Protein AF-A0A955HLV7-F1 (afdb_monomer_lite)

Structure (mmCIF, N/CA/C/O backbone):
data_AF-A0A955HLV7-F1
#
_entry.id   AF-A0A955HLV7-F1
#
loop_
_atom_site.group_PDB
_atom_site.id
_atom_site.type_symbol
_atom_site.label_atom_id
_atom_site.label_alt_id
_atom_site.label_comp_id
_atom_site.label_asym_id
_atom_site.label_entity_id
_atom_site.label_seq_id
_atom_site.pdbx_PDB_ins_code
_atom_site.Cartn_x
_atom_site.Cartn_y
_atom_site.Cartn_z
_atom_site.occupancy
_atom_site.B_iso_or_equiv
_atom_site.auth_seq_id
_atom_site.auth_comp_id
_atom_site.auth_asym_id
_atom_site.auth_atom_id
_atom_site.pdbx_PDB_model_num
ATOM 1 N N . MET A 1 1 ? 1.931 -39.833 -27.801 1.00 41.22 1 MET A N 1
ATOM 2 C CA . MET A 1 1 ? 1.570 -39.851 -26.369 1.00 41.22 1 MET A CA 1
ATOM 3 C C . MET A 1 1 ? 2.509 -38.916 -25.629 1.00 41.22 1 MET A C 1
ATOM 5 O O . MET A 1 1 ? 3.672 -39.259 -25.473 1.00 41.22 1 MET A O 1
ATOM 9 N N . THR A 1 2 ? 2.036 -37.739 -25.222 1.00 33.75 2 THR A N 1
ATOM 10 C CA . THR A 1 2 ? 2.743 -36.894 -24.249 1.00 33.75 2 THR A CA 1
ATOM 11 C C . THR A 1 2 ? 1.688 -36.219 -23.387 1.00 33.75 2 THR A C 1
ATOM 13 O O . THR A 1 2 ? 0.754 -35.599 -23.887 1.00 33.75 2 THR A O 1
ATOM 16 N N . THR A 1 3 ? 1.792 -36.507 -22.101 1.00 32.25 3 THR A N 1
ATOM 17 C CA . THR A 1 3 ? 0.771 -36.396 -21.068 1.00 32.25 3 THR A CA 1
ATOM 18 C C . THR A 1 3 ? 0.479 -34.939 -20.720 1.00 32.25 3 THR A C 1
ATOM 20 O O . THR A 1 3 ? 1.396 -34.150 -20.510 1.00 32.25 3 THR A O 1
ATOM 23 N N . ALA A 1 4 ? -0.807 -34.596 -20.640 1.00 38.19 4 ALA A N 1
ATOM 24 C CA . ALA A 1 4 ? -1.276 -33.324 -20.112 1.00 38.19 4 ALA A CA 1
ATOM 25 C C . ALA A 1 4 ? -0.929 -33.209 -18.618 1.00 38.19 4 ALA A C 1
ATOM 27 O O . ALA A 1 4 ? -1.263 -34.093 -17.830 1.00 38.19 4 ALA A O 1
ATOM 28 N N . ILE A 1 5 ? -0.287 -32.107 -18.226 1.00 40.81 5 ILE A N 1
ATOM 29 C CA . ILE A 1 5 ? -0.177 -31.703 -16.823 1.00 40.81 5 ILE A CA 1
ATOM 30 C C . ILE A 1 5 ? -1.467 -30.953 -16.493 1.00 40.81 5 ILE A C 1
ATOM 32 O O . ILE A 1 5 ? -1.652 -29.804 -16.892 1.00 40.81 5 ILE A O 1
ATOM 36 N N . ALA A 1 6 ? -2.380 -31.623 -15.795 1.00 38.12 6 ALA A N 1
ATOM 37 C CA . ALA A 1 6 ? -3.514 -30.971 -15.166 1.00 38.12 6 ALA A CA 1
ATOM 38 C C . ALA A 1 6 ? -2.988 -30.101 -14.015 1.00 38.12 6 ALA A C 1
ATOM 40 O O . ALA A 1 6 ? -2.608 -30.607 -12.960 1.00 38.12 6 ALA A O 1
A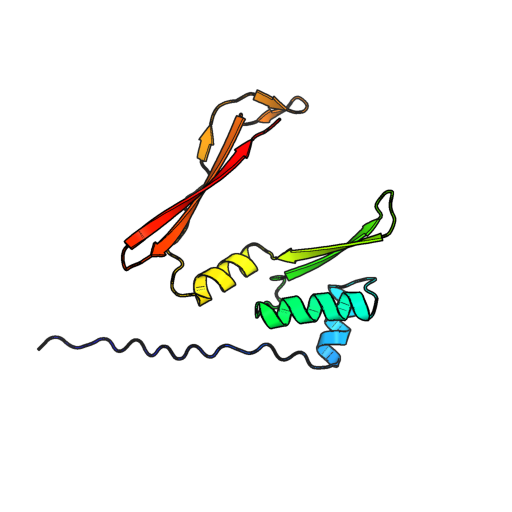TOM 41 N N . ILE A 1 7 ? -2.943 -28.784 -14.219 1.00 49.91 7 ILE A N 1
ATOM 42 C CA . ILE A 1 7 ? -2.831 -27.841 -13.109 1.00 49.91 7 ILE A CA 1
ATOM 43 C C . ILE A 1 7 ? -4.176 -27.838 -12.378 1.00 49.91 7 ILE A C 1
ATOM 45 O O . ILE A 1 7 ? -5.137 -27.204 -12.807 1.00 49.91 7 ILE A O 1
ATOM 49 N N . ASN A 1 8 ? -4.262 -28.599 -11.285 1.00 41.50 8 ASN A N 1
ATOM 50 C CA . ASN A 1 8 ? -5.354 -28.498 -10.320 1.00 41.50 8 ASN A CA 1
ATOM 51 C C . ASN A 1 8 ? -5.329 -27.088 -9.709 1.00 41.50 8 ASN A C 1
ATOM 53 O O . ASN A 1 8 ? -4.714 -26.851 -8.671 1.00 41.50 8 ASN A O 1
ATOM 57 N N . GLY A 1 9 ? -5.986 -26.140 -10.375 1.00 39.94 9 GLY A N 1
ATOM 58 C CA . GLY A 1 9 ? -6.263 -24.799 -9.878 1.00 39.94 9 GLY A CA 1
ATOM 59 C C . GLY A 1 9 ? -7.358 -24.843 -8.823 1.00 39.94 9 GLY A C 1
ATOM 60 O O . GLY A 1 9 ? -8.419 -24.253 -9.002 1.00 39.94 9 GLY A O 1
ATOM 61 N N . ASN A 1 10 ? -7.115 -25.553 -7.720 1.00 37.72 10 ASN A N 1
ATOM 62 C CA . ASN A 1 10 ? -7.907 -25.376 -6.513 1.00 37.72 10 ASN A CA 1
ATOM 63 C C . ASN A 1 10 ? -7.455 -24.060 -5.868 1.00 37.72 10 ASN A C 1
ATOM 65 O O . ASN A 1 10 ? -6.708 -24.046 -4.891 1.00 37.72 10 ASN A O 1
ATOM 69 N N . HIS A 1 11 ? -7.844 -22.936 -6.472 1.00 47.75 11 HIS A N 1
ATOM 70 C CA . HIS A 1 11 ? -7.747 -21.631 -5.835 1.00 47.75 11 HIS A CA 1
ATOM 71 C C . HIS A 1 11 ? -8.819 -21.592 -4.750 1.00 47.75 11 HIS A C 1
ATOM 73 O O . HIS A 1 11 ? -9.897 -21.030 -4.944 1.00 47.75 11 HIS A O 1
ATOM 79 N N . ASN A 1 12 ? -8.532 -22.238 -3.615 1.00 43.16 12 ASN A N 1
ATOM 80 C CA . ASN A 1 12 ? -9.245 -21.954 -2.385 1.00 43.16 12 ASN A CA 1
ATOM 81 C C . ASN A 1 12 ? -8.959 -20.482 -2.106 1.00 43.16 12 ASN A C 1
ATOM 83 O O . ASN A 1 12 ? -7.880 -20.103 -1.654 1.00 43.16 12 ASN A O 1
ATOM 87 N N . THR A 1 13 ? -9.876 -19.627 -2.538 1.00 46.19 13 THR A N 1
ATOM 88 C CA . THR A 1 13 ? -9.880 -18.235 -2.130 1.00 46.19 13 THR A CA 1
ATOM 89 C C . THR A 1 13 ? -10.189 -18.341 -0.651 1.00 46.19 13 THR A C 1
ATOM 91 O O . THR A 1 13 ? -11.346 -18.535 -0.298 1.00 46.19 13 THR A O 1
ATOM 94 N N . ASP A 1 14 ? -9.162 -18.384 0.199 1.00 54.50 14 ASP A N 1
ATOM 95 C CA . ASP A 1 14 ? -9.349 -18.379 1.643 1.00 54.50 14 ASP A CA 1
ATOM 96 C C . ASP A 1 14 ? -10.044 -17.057 1.961 1.00 54.50 14 ASP A C 1
ATOM 98 O O . ASP A 1 14 ? -9.413 -16.002 2.058 1.00 54.50 14 ASP A O 1
ATOM 102 N N . ILE A 1 15 ? -11.377 -17.091 1.994 1.00 57.53 15 ILE A N 1
ATOM 103 C CA . ILE A 1 15 ? -12.197 -15.956 2.376 1.00 57.53 15 ILE A CA 1
ATOM 104 C C . ILE A 1 15 ? -11.849 -15.736 3.839 1.00 57.53 15 ILE A C 1
ATOM 106 O O . ILE A 1 15 ? -12.284 -16.486 4.717 1.00 57.53 15 ILE A O 1
ATOM 110 N N . ILE A 1 16 ? -10.995 -14.743 4.088 1.00 68.31 16 ILE A N 1
ATOM 111 C CA . ILE A 1 16 ? -10.610 -14.360 5.438 1.00 68.31 16 ILE A CA 1
ATOM 112 C C . ILE A 1 16 ? -11.895 -13.923 6.131 1.00 68.31 16 ILE A C 1
ATOM 114 O O . ILE A 1 16 ? -12.446 -12.856 5.859 1.00 68.31 16 ILE A O 1
ATOM 118 N N . THR A 1 17 ? -12.401 -14.799 6.991 1.00 75.31 17 THR A N 1
ATOM 119 C CA . THR A 1 17 ? -13.599 -14.535 7.773 1.00 75.31 17 THR A CA 1
ATOM 120 C C . THR A 1 17 ? -13.154 -13.889 9.075 1.00 75.31 17 THR A C 1
ATOM 122 O O . THR A 1 17 ? -12.371 -14.461 9.843 1.00 75.31 17 THR A O 1
ATOM 125 N N . PHE A 1 18 ? -13.619 -12.663 9.291 1.00 81.62 18 PHE A N 1
ATOM 126 C CA . PHE A 1 18 ? -13.337 -11.895 10.492 1.00 81.62 18 PHE A CA 1
ATOM 127 C C . PHE A 1 18 ? -14.472 -12.131 11.485 1.00 81.62 18 PHE A C 1
ATOM 129 O O . PHE A 1 18 ? -15.571 -11.621 11.295 1.00 81.62 18 PHE A O 1
ATOM 136 N N . ASP A 1 19 ? -14.208 -12.946 12.503 1.00 87.38 19 ASP A N 1
ATOM 137 C CA . ASP A 1 19 ? -15.078 -13.056 13.674 1.00 87.38 19 ASP A CA 1
ATOM 138 C C . ASP A 1 19 ? -14.947 -11.806 14.567 1.00 87.38 19 ASP A C 1
ATOM 140 O O . ASP A 1 19 ? -13.994 -11.026 14.451 1.00 87.38 19 ASP A O 1
ATOM 144 N N . ASP A 1 20 ? -15.912 -11.605 15.465 1.00 88.62 20 ASP A N 1
ATOM 145 C CA . ASP A 1 20 ? -15.966 -10.421 16.332 1.00 88.62 20 ASP A CA 1
ATOM 146 C C . ASP A 1 20 ? -14.731 -10.301 17.242 1.00 88.62 20 ASP A C 1
ATOM 148 O O . ASP A 1 20 ? -14.253 -9.195 17.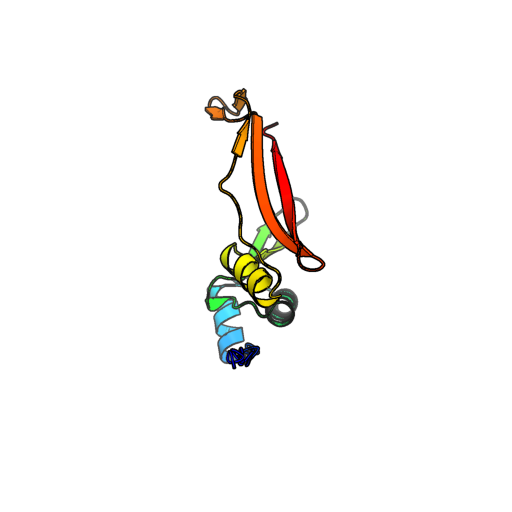521 1.00 88.62 20 ASP A O 1
ATOM 152 N N . GLU A 1 21 ? -14.153 -11.430 17.662 1.00 89.50 21 GLU A N 1
ATOM 153 C CA . GLU A 1 21 ? -12.931 -11.453 18.470 1.00 89.50 21 GLU A CA 1
ATOM 154 C C . GLU A 1 21 ? -11.720 -10.929 17.686 1.00 89.50 21 GLU A C 1
ATOM 156 O O . GLU A 1 21 ? -10.968 -10.084 18.194 1.00 89.50 21 GLU A O 1
ATOM 161 N N . LYS A 1 22 ? -11.550 -11.363 16.431 1.00 89.44 22 LYS A N 1
ATOM 162 C CA . LYS A 1 22 ? -10.513 -10.871 15.513 1.00 89.44 22 LYS A CA 1
ATOM 163 C C . LYS A 1 22 ? -10.727 -9.411 15.174 1.00 89.44 22 LYS A C 1
ATOM 165 O O . LYS A 1 22 ? -9.752 -8.665 15.180 1.00 89.44 22 LYS A O 1
ATOM 170 N N . ILE A 1 23 ? -11.961 -8.974 14.928 1.00 92.00 23 ILE A N 1
ATOM 171 C CA . ILE A 1 23 ? -12.257 -7.551 14.695 1.00 92.00 23 ILE A CA 1
ATOM 172 C C . ILE A 1 23 ? -11.839 -6.734 15.923 1.00 92.00 23 ILE A C 1
ATOM 174 O O . ILE A 1 23 ? -11.141 -5.724 15.793 1.00 92.00 23 ILE A O 1
ATOM 178 N N . GLY A 1 24 ? -12.168 -7.212 17.126 1.00 92.31 24 GLY A N 1
ATOM 179 C CA . GLY A 1 24 ? -11.727 -6.605 18.378 1.00 92.31 24 GLY A CA 1
ATOM 180 C C . GLY A 1 24 ? -10.200 -6.553 18.510 1.00 92.31 24 GLY A C 1
ATOM 181 O O . GLY A 1 24 ? -9.646 -5.526 18.911 1.00 92.31 24 GLY A O 1
ATOM 182 N N . LEU A 1 25 ? -9.497 -7.629 18.148 1.00 93.56 25 LEU A N 1
ATOM 183 C CA . LEU A 1 25 ? -8.033 -7.672 18.139 1.00 93.56 25 LEU A CA 1
ATOM 184 C C . LEU A 1 25 ? -7.444 -6.671 17.136 1.00 93.56 25 LEU A C 1
ATOM 186 O O . LEU A 1 25 ? -6.533 -5.918 17.491 1.00 93.56 25 LEU A O 1
ATOM 190 N N . ILE A 1 26 ? -7.983 -6.622 15.917 1.00 93.94 26 ILE A N 1
ATOM 191 C CA . ILE A 1 26 ? -7.567 -5.705 14.850 1.00 93.94 26 ILE A CA 1
ATOM 192 C C . ILE A 1 26 ? -7.756 -4.254 15.301 1.00 93.94 26 ILE A C 1
ATOM 194 O O . ILE A 1 26 ? -6.820 -3.464 15.177 1.00 93.94 26 ILE A O 1
ATOM 198 N N . LYS A 1 27 ? -8.898 -3.913 15.913 1.00 94.00 27 LYS A N 1
ATOM 199 C CA . LYS A 1 27 ? -9.161 -2.570 16.460 1.00 94.00 27 LYS A CA 1
ATOM 200 C C . LYS A 1 27 ? -8.122 -2.158 17.509 1.00 94.00 27 LYS A C 1
ATOM 202 O O . LYS A 1 27 ? -7.632 -1.033 17.496 1.00 94.00 27 LYS A O 1
ATOM 207 N N . ARG A 1 28 ? -7.743 -3.071 18.411 1.00 93.25 28 ARG A N 1
ATOM 208 C CA . ARG A 1 28 ? -6.780 -2.779 19.494 1.00 93.25 28 ARG A CA 1
ATOM 209 C C . ARG A 1 28 ? -5.325 -2.717 19.027 1.00 93.25 28 ARG A C 1
ATOM 211 O O . ARG A 1 28 ? -4.517 -2.022 19.646 1.00 93.25 28 ARG A O 1
ATOM 218 N N . THR A 1 29 ? -4.964 -3.468 17.990 1.00 92.94 29 THR A N 1
ATOM 219 C CA . THR A 1 29 ? -3.555 -3.678 17.613 1.00 92.94 29 THR A CA 1
ATOM 220 C C . THR A 1 29 ? -3.152 -2.957 16.332 1.00 92.94 29 THR A C 1
ATOM 222 O O . THR A 1 29 ? -2.090 -2.334 16.320 1.00 92.94 29 THR A O 1
ATOM 225 N N . ILE A 1 30 ? -3.992 -2.999 15.296 1.00 93.81 30 ILE A N 1
ATOM 226 C CA . ILE A 1 30 ? -3.716 -2.446 13.965 1.00 93.81 30 ILE A CA 1
ATOM 227 C C . ILE A 1 30 ? -4.426 -1.102 13.784 1.00 93.81 30 ILE A C 1
ATOM 229 O O . ILE A 1 30 ? -3.776 -0.098 13.511 1.00 93.81 30 ILE A O 1
ATOM 233 N N . ALA A 1 31 ? -5.742 -1.056 14.000 1.00 93.56 31 ALA A N 1
ATOM 234 C CA . ALA A 1 31 ? -6.574 0.129 13.785 1.00 93.56 31 ALA A CA 1
ATOM 235 C C . ALA A 1 31 ? -6.735 0.978 15.060 1.00 93.56 31 ALA A C 1
ATOM 237 O O . ALA A 1 31 ? -7.840 1.324 15.482 1.00 93.56 31 ALA A O 1
ATOM 238 N N . LYS A 1 32 ? -5.611 1.302 15.708 1.00 92.19 32 LYS A N 1
ATOM 239 C CA . LYS A 1 32 ? -5.607 2.051 16.973 1.00 92.19 32 LYS A CA 1
ATOM 240 C C . LYS A 1 32 ? -6.226 3.440 16.796 1.00 92.19 32 LYS A C 1
ATOM 242 O O . LYS A 1 32 ? -5.805 4.205 15.933 1.00 92.19 32 LYS A O 1
ATOM 247 N N . GLY A 1 33 ? -7.191 3.778 17.651 1.00 89.12 33 GLY A N 1
ATOM 248 C CA . GLY A 1 33 ? -7.880 5.075 17.615 1.00 89.12 33 GLY A CA 1
ATOM 249 C C . GLY A 1 33 ? -8.914 5.217 16.491 1.00 89.12 33 GLY A C 1
ATOM 250 O O . GLY A 1 33 ? -9.403 6.329 16.262 1.00 89.12 33 GLY A O 1
ATOM 251 N N . ALA A 1 34 ? -9.242 4.118 15.803 1.00 93.00 34 ALA A N 1
ATOM 252 C CA . ALA A 1 34 ? -10.333 4.083 14.841 1.00 93.00 34 ALA A CA 1
ATOM 253 C C . ALA A 1 34 ? -11.693 4.224 15.543 1.00 93.00 34 ALA A C 1
ATOM 255 O O . ALA A 1 34 ? -11.951 3.560 16.557 1.00 93.00 34 ALA A O 1
ATOM 256 N N . THR A 1 35 ? -12.566 5.062 14.988 1.00 94.56 35 THR A N 1
ATOM 257 C CA . THR A 1 35 ? -14.006 5.012 15.283 1.00 94.56 35 THR A CA 1
ATOM 258 C C . THR A 1 35 ? -14.618 3.744 14.684 1.00 94.56 35 THR A C 1
ATOM 260 O O . THR A 1 35 ? -13.972 3.041 13.904 1.00 94.56 35 THR A O 1
ATOM 263 N N . ASP A 1 36 ? -15.861 3.427 15.043 1.00 93.44 36 ASP A N 1
ATOM 264 C CA . ASP A 1 36 ? -16.535 2.243 14.497 1.00 93.44 36 ASP A CA 1
ATOM 265 C C . ASP A 1 36 ? -16.737 2.349 12.978 1.00 93.44 36 ASP A C 1
ATOM 267 O O . ASP A 1 36 ? -16.479 1.381 12.264 1.00 93.44 36 ASP A O 1
ATOM 271 N N . ASP A 1 37 ? -17.060 3.541 12.469 1.00 94.75 37 ASP A N 1
ATOM 272 C CA . ASP A 1 37 ? -17.185 3.793 11.027 1.00 94.75 37 ASP A CA 1
ATOM 273 C C . ASP A 1 37 ? -15.837 3.663 10.297 1.00 94.75 37 ASP A C 1
ATOM 275 O O . ASP A 1 37 ? -15.744 3.052 9.232 1.00 94.75 37 ASP A O 1
ATOM 279 N N . GLU A 1 38 ? -14.760 4.201 10.878 1.00 95.25 38 GLU A N 1
ATOM 280 C CA . GLU A 1 38 ? -13.409 4.095 10.312 1.00 95.25 38 GLU A CA 1
ATOM 281 C C . GLU A 1 38 ? -12.921 2.640 10.298 1.00 95.25 38 GLU A C 1
ATOM 283 O O . GLU A 1 38 ? -12.299 2.193 9.329 1.00 95.25 38 GLU A O 1
ATOM 288 N N . LEU A 1 39 ? -13.227 1.886 11.358 1.00 95.06 39 LEU A N 1
ATOM 289 C CA . LEU A 1 39 ? -12.943 0.459 11.424 1.00 95.06 39 LEU A CA 1
ATOM 290 C C . LEU A 1 39 ? -13.749 -0.301 10.369 1.00 95.06 39 LEU A C 1
ATOM 292 O O . LEU A 1 39 ? -13.179 -1.142 9.679 1.00 95.06 39 LEU A O 1
ATOM 296 N N . ALA A 1 40 ? -15.036 0.007 10.196 1.00 93.81 40 ALA A N 1
ATOM 297 C CA . ALA A 1 40 ? -15.873 -0.620 9.177 1.00 93.81 40 ALA A CA 1
ATOM 298 C C . ALA A 1 40 ? -15.317 -0.383 7.763 1.00 93.81 40 ALA A C 1
ATOM 300 O O . ALA A 1 40 ? -15.226 -1.326 6.975 1.00 93.81 40 ALA A O 1
ATOM 301 N N . LEU A 1 41 ? -14.855 0.836 7.461 1.00 95.25 41 LEU A N 1
ATOM 302 C CA . LEU A 1 41 ? -14.180 1.150 6.196 1.00 95.25 41 LEU A CA 1
ATOM 303 C C . LEU A 1 41 ? -12.898 0.329 6.003 1.00 95.25 41 LEU A C 1
ATOM 305 O O . LEU A 1 41 ? -12.666 -0.219 4.922 1.00 95.25 41 LEU A O 1
ATOM 309 N N . PHE A 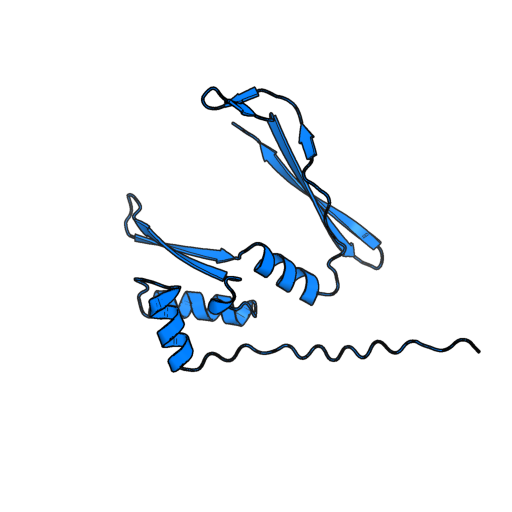1 42 ? -12.078 0.213 7.049 1.00 95.88 42 PHE A N 1
ATOM 310 C CA . PHE A 1 42 ? -10.856 -0.589 7.014 1.00 95.88 42 PHE A CA 1
ATOM 311 C C . PHE A 1 42 ? -11.143 -2.076 6.779 1.00 95.88 42 PHE A C 1
ATOM 313 O O . PHE A 1 42 ? -10.543 -2.691 5.893 1.00 95.88 42 PHE A O 1
ATOM 320 N N . MET A 1 43 ? -12.100 -2.640 7.518 1.00 94.56 43 MET A N 1
ATOM 321 C CA . MET A 1 43 ? -12.498 -4.042 7.391 1.00 94.56 43 MET A CA 1
ATOM 322 C C . MET A 1 43 ? -13.112 -4.335 6.022 1.00 94.56 43 MET A C 1
ATOM 324 O O . MET A 1 43 ? -12.775 -5.347 5.410 1.00 94.56 43 MET A O 1
ATOM 328 N N . HIS A 1 44 ? -13.943 -3.432 5.496 1.00 93.62 44 HIS A N 1
ATOM 329 C CA . HIS A 1 44 ? -14.492 -3.550 4.147 1.00 93.62 44 HIS A CA 1
ATOM 330 C C . HIS A 1 44 ? -13.378 -3.602 3.090 1.00 93.62 44 HIS A C 1
ATOM 332 O O . HIS A 1 44 ? -13.411 -4.448 2.196 1.00 93.62 44 HIS A O 1
ATOM 338 N N . GLN A 1 45 ? -12.353 -2.749 3.200 1.00 93.88 45 GLN A N 1
ATOM 339 C CA . GLN A 1 45 ? -11.224 -2.770 2.268 1.00 93.88 45 GLN A CA 1
ATOM 340 C C . GLN A 1 45 ? -10.406 -4.068 2.379 1.00 93.88 45 GLN A C 1
ATOM 342 O O . GLN A 1 45 ? -10.027 -4.641 1.351 1.00 93.88 45 GLN A O 1
ATOM 347 N N . ALA A 1 46 ? -10.161 -4.555 3.599 1.00 93.44 46 ALA A N 1
ATOM 348 C CA . ALA A 1 46 ? -9.470 -5.822 3.840 1.00 93.44 46 ALA A CA 1
ATOM 349 C C . ALA A 1 46 ? -10.237 -7.009 3.228 1.00 93.44 46 ALA A C 1
ATOM 351 O O . ALA A 1 46 ? -9.657 -7.794 2.480 1.00 93.44 46 ALA A O 1
ATOM 352 N N . GLN A 1 47 ? -11.556 -7.080 3.439 1.00 92.06 47 GLN A N 1
ATOM 353 C CA . GLN A 1 47 ? -12.421 -8.114 2.861 1.00 92.06 47 GLN A CA 1
ATOM 354 C C . GLN A 1 47 ? -12.461 -8.041 1.332 1.00 92.06 47 GLN A C 1
ATOM 356 O O . GLN A 1 47 ? -12.233 -9.045 0.661 1.00 92.06 47 GLN A O 1
ATOM 361 N N . LYS A 1 48 ? -12.676 -6.845 0.766 1.00 91.06 48 LYS A N 1
ATOM 362 C CA . LYS A 1 48 ? -12.748 -6.631 -0.688 1.00 91.06 48 LYS A CA 1
ATOM 363 C C . LYS A 1 48 ? -11.469 -7.055 -1.413 1.00 91.06 48 LYS A C 1
ATOM 365 O O . LYS A 1 48 ? -11.531 -7.539 -2.539 1.00 91.06 48 LYS A O 1
ATOM 370 N N . THR A 1 49 ? -10.311 -6.838 -0.793 1.00 90.44 49 THR A N 1
ATOM 371 C CA . THR A 1 49 ? -9.000 -7.190 -1.367 1.00 90.44 49 THR A CA 1
ATOM 372 C C . THR A 1 49 ? -8.516 -8.585 -0.959 1.00 90.44 49 THR A C 1
ATOM 374 O O . THR A 1 49 ? -7.539 -9.091 -1.519 1.00 90.44 49 THR A O 1
ATOM 377 N N . GLY A 1 50 ? -9.195 -9.225 -0.002 1.00 90.88 50 GLY A N 1
ATOM 378 C CA . GLY A 1 50 ? -8.780 -10.484 0.613 1.00 90.88 50 GLY A CA 1
ATOM 379 C C . GLY A 1 50 ? -7.442 -10.377 1.350 1.00 90.88 50 GLY A C 1
ATOM 380 O O . GLY A 1 50 ? -6.682 -11.347 1.356 1.00 90.88 50 GLY A O 1
ATOM 381 N N . LEU A 1 51 ? -7.102 -9.196 1.868 1.00 93.62 51 LEU A N 1
ATOM 382 C CA . LEU A 1 51 ? -5.853 -8.948 2.587 1.00 93.62 51 LEU A CA 1
ATOM 383 C C . LEU A 1 51 ? -6.044 -9.119 4.090 1.00 93.62 51 LEU A C 1
ATOM 385 O O . LEU A 1 51 ? -7.086 -8.761 4.635 1.00 93.62 51 LEU A O 1
ATOM 389 N N . ASP A 1 52 ? -5.007 -9.625 4.754 1.00 92.19 52 ASP A N 1
ATOM 390 C CA . ASP A 1 52 ? -5.004 -9.839 6.199 1.00 92.19 52 ASP A CA 1
ATOM 391 C C . ASP A 1 52 ? -4.301 -8.681 6.947 1.00 92.19 52 ASP A C 1
ATOM 393 O O . ASP A 1 52 ? -3.085 -8.482 6.792 1.00 92.19 52 ASP A O 1
ATOM 397 N N . PRO A 1 53 ? -5.028 -7.923 7.793 1.00 93.12 53 PRO A N 1
ATOM 398 C CA . PRO A 1 53 ? -4.440 -6.916 8.674 1.00 93.12 53 PRO A CA 1
ATOM 399 C C . PRO A 1 53 ? -3.434 -7.484 9.688 1.00 93.12 53 PRO A C 1
ATOM 401 O O . PRO A 1 53 ? -2.447 -6.821 10.013 1.00 93.12 53 PRO A O 1
ATOM 404 N N . LEU A 1 54 ? -3.654 -8.702 10.192 1.00 91.94 54 LEU A N 1
ATOM 405 C CA . LEU A 1 54 ? -2.804 -9.336 11.208 1.00 91.94 54 LEU A CA 1
ATOM 406 C C . LEU A 1 54 ? -1.490 -9.839 10.606 1.00 91.94 54 LEU A C 1
ATOM 408 O O . LEU A 1 54 ? -0.435 -9.693 11.225 1.00 91.94 54 LEU A O 1
ATOM 412 N N . ALA A 1 55 ? -1.527 -10.326 9.364 1.00 91.19 55 ALA A N 1
ATOM 413 C CA . ALA A 1 55 ? -0.330 -10.644 8.586 1.00 91.19 55 ALA A CA 1
ATOM 414 C C . ALA A 1 55 ? 0.393 -9.397 8.042 1.00 91.19 55 ALA A C 1
ATOM 416 O O . ALA A 1 55 ? 1.340 -9.529 7.269 1.00 91.19 55 ALA A O 1
ATOM 417 N N . ARG A 1 56 ? -0.038 -8.186 8.433 1.00 90.19 56 ARG A N 1
ATOM 418 C CA . ARG A 1 56 ? 0.558 -6.907 8.018 1.00 90.19 56 ARG A CA 1
ATOM 419 C C . ARG A 1 56 ? 0.549 -6.691 6.500 1.00 90.19 56 ARG A C 1
ATOM 421 O O . ARG A 1 56 ? 1.443 -6.060 5.946 1.00 90.19 56 ARG A O 1
ATOM 428 N N . GLN A 1 57 ? -0.477 -7.189 5.817 1.00 93.06 57 GLN A N 1
ATOM 429 C CA . GLN A 1 57 ? -0.648 -6.969 4.379 1.00 93.06 57 GLN A CA 1
ATOM 430 C C . GLN A 1 57 ? -1.387 -5.660 4.082 1.00 93.06 57 GLN A C 1
ATOM 432 O O . GLN A 1 57 ? -1.222 -5.082 3.008 1.00 93.06 57 GLN A O 1
ATOM 437 N N . ILE A 1 58 ? -2.182 -5.180 5.038 1.00 95.88 58 ILE A N 1
ATOM 438 C CA . ILE A 1 58 ? -2.917 -3.919 4.976 1.00 95.88 58 ILE A CA 1
ATOM 439 C C . ILE A 1 58 ? -2.884 -3.240 6.349 1.00 95.88 58 ILE A C 1
ATOM 441 O O . ILE A 1 58 ? -2.969 -3.898 7.386 1.00 95.88 58 ILE A O 1
ATOM 445 N N . TYR A 1 59 ? -2.738 -1.921 6.357 1.00 95.56 59 TYR A N 1
ATOM 446 C CA . TYR A 1 59 ? -2.538 -1.109 7.550 1.00 95.56 59 TYR A CA 1
ATOM 447 C C . TYR A 1 59 ? -3.574 0.002 7.628 1.00 95.56 59 TYR A C 1
ATOM 449 O O . TYR A 1 59 ? -3.998 0.555 6.611 1.00 95.56 59 TYR A O 1
ATOM 457 N N . PHE A 1 60 ? -3.924 0.359 8.857 1.00 96.81 60 PHE A N 1
ATOM 458 C CA . PHE A 1 60 ? -4.721 1.531 9.171 1.00 96.81 60 PHE A CA 1
ATOM 459 C C . PHE A 1 60 ? -3.821 2.567 9.837 1.00 96.81 60 PHE A C 1
ATOM 461 O O . PHE A 1 60 ? -3.150 2.264 10.825 1.00 96.81 60 PHE A O 1
ATOM 468 N N . GLN A 1 61 ? -3.812 3.788 9.314 1.00 95.12 61 GLN A N 1
ATOM 469 C CA . GLN A 1 61 ? -3.078 4.895 9.906 1.00 95.12 61 GLN A CA 1
ATOM 470 C C . GLN A 1 61 ? -4.004 6.087 10.092 1.00 95.12 61 GLN A C 1
ATOM 472 O O . GLN A 1 61 ? -4.590 6.580 9.134 1.00 95.12 61 GLN A O 1
ATOM 477 N N . LYS A 1 62 ? -4.096 6.576 11.327 1.00 94.12 62 LYS A N 1
ATOM 478 C CA . LYS A 1 62 ? -4.798 7.813 11.662 1.00 94.12 62 LYS A CA 1
ATOM 479 C C . LYS A 1 62 ? -3.783 8.870 12.063 1.00 94.12 62 LYS A C 1
ATOM 481 O O . LYS A 1 62 ? -2.912 8.607 12.891 1.00 94.12 62 LYS A O 1
ATOM 486 N N . TYR A 1 63 ? -3.870 10.044 11.457 1.00 92.69 63 TYR A N 1
ATOM 487 C CA . TYR A 1 63 ? -2.939 11.145 11.686 1.00 92.69 63 TYR A CA 1
ATOM 488 C C . TYR A 1 63 ? -3.680 12.481 11.697 1.00 92.69 63 TYR A C 1
ATOM 490 O O . TYR A 1 63 ? -4.734 12.635 11.086 1.00 92.69 63 TYR A O 1
ATOM 498 N N . ASN A 1 64 ? -3.129 13.459 12.413 1.00 93.06 64 ASN A N 1
ATOM 499 C CA . ASN A 1 64 ? -3.707 14.795 12.483 1.00 93.06 64 ASN A CA 1
ATOM 500 C C . ASN A 1 64 ? -3.151 15.674 11.365 1.00 93.06 64 ASN A C 1
ATOM 502 O O . ASN A 1 64 ? -1.941 15.749 11.160 1.00 93.06 64 ASN A O 1
ATOM 506 N N . THR A 1 65 ? -4.044 16.370 10.672 1.00 92.69 65 THR A N 1
ATOM 507 C CA . THR A 1 65 ? -3.703 17.398 9.686 1.00 92.69 65 THR A CA 1
ATOM 508 C C . THR A 1 65 ? -4.136 18.772 10.185 1.00 92.69 65 THR A C 1
ATOM 510 O O . THR A 1 65 ? -4.854 18.885 11.180 1.00 92.69 65 THR A O 1
ATOM 513 N N . LYS A 1 66 ? -3.758 19.834 9.461 1.00 92.19 66 LYS A N 1
ATOM 514 C CA . LYS A 1 66 ? -4.258 21.197 9.725 1.00 92.19 66 LYS A CA 1
ATOM 515 C C . LYS A 1 66 ? -5.791 21.288 9.669 1.00 92.19 66 LYS A C 1
ATOM 517 O O . LYS A 1 66 ? -6.364 22.142 10.332 1.00 92.19 66 LYS A O 1
ATOM 522 N N . ASN A 1 67 ? -6.433 20.388 8.922 1.00 92.44 67 ASN A N 1
ATOM 523 C CA . ASN A 1 67 ? -7.882 20.336 8.731 1.00 92.44 67 ASN A CA 1
ATOM 524 C C . ASN A 1 67 ? -8.567 19.305 9.652 1.00 92.44 67 ASN A C 1
ATOM 526 O O . ASN A 1 67 ? -9.744 19.014 9.466 1.00 92.44 67 ASN A O 1
ATOM 530 N N . GLY A 1 68 ? -7.839 18.737 10.621 1.00 91.00 68 GLY A N 1
ATOM 531 C CA . GLY A 1 68 ? -8.343 17.729 11.557 1.00 91.00 68 GLY A CA 1
ATOM 532 C C . GLY A 1 68 ? -7.799 16.313 11.315 1.00 91.00 68 GLY A C 1
ATOM 533 O O . GLY A 1 68 ? -6.914 16.118 10.469 1.00 91.00 68 GLY A O 1
ATOM 534 N N . PRO A 1 69 ? -8.279 15.320 12.088 1.00 91.12 69 PRO A N 1
ATOM 535 C CA . PRO A 1 69 ? -7.873 13.924 11.949 1.00 91.12 69 PRO A CA 1
ATOM 536 C C . PRO A 1 69 ? -8.242 13.362 10.571 1.00 91.12 69 PRO A C 1
ATOM 538 O O . PRO A 1 69 ? -9.365 13.538 10.104 1.00 91.12 69 PRO A O 1
ATOM 541 N N . GLN A 1 70 ? -7.308 12.661 9.936 1.00 92.88 70 GLN A N 1
ATOM 542 C CA . GLN A 1 70 ? -7.514 11.924 8.692 1.00 92.88 70 GLN A CA 1
ATOM 543 C C . GLN A 1 70 ? -7.070 10.473 8.852 1.00 92.88 70 GLN A C 1
ATOM 545 O O . GLN A 1 70 ? -6.207 10.157 9.676 1.00 92.88 70 GLN A O 1
ATOM 550 N N . ILE A 1 71 ? -7.662 9.598 8.041 1.00 94.69 71 ILE A N 1
ATOM 551 C CA . ILE A 1 71 ? -7.300 8.186 7.961 1.00 94.69 71 ILE A CA 1
ATOM 552 C C . ILE A 1 71 ? -6.663 7.883 6.605 1.00 94.69 71 ILE A C 1
ATOM 554 O O . ILE A 1 71 ? -7.076 8.415 5.576 1.00 94.69 71 ILE A O 1
ATOM 558 N N . ALA A 1 72 ? -5.694 6.979 6.605 1.00 95.00 72 ALA A N 1
ATOM 559 C CA . ALA A 1 72 ? -5.156 6.345 5.415 1.00 95.00 72 ALA A CA 1
ATOM 560 C C . ALA A 1 72 ? -5.187 4.827 5.598 1.00 95.00 72 ALA A C 1
ATOM 562 O O . ALA A 1 72 ? -4.747 4.295 6.621 1.00 95.00 72 ALA A O 1
ATOM 563 N N . ILE A 1 73 ? -5.697 4.133 4.583 1.00 95.94 73 ILE A N 1
ATOM 564 C CA . ILE A 1 73 ? -5.614 2.679 4.478 1.00 95.94 73 ILE A CA 1
ATOM 565 C C . ILE A 1 73 ? -4.482 2.374 3.504 1.00 95.94 73 ILE A C 1
ATOM 567 O O . ILE A 1 73 ? -4.565 2.703 2.321 1.00 95.94 73 ILE A O 1
ATOM 571 N N . ILE A 1 74 ? -3.410 1.775 4.009 1.00 95.12 74 ILE A N 1
ATOM 572 C CA . ILE A 1 74 ? -2.175 1.563 3.255 1.00 95.12 74 ILE A CA 1
ATOM 573 C C . ILE A 1 74 ? -2.016 0.068 3.022 1.00 95.12 74 ILE A C 1
ATOM 575 O O . ILE A 1 74 ? -2.029 -0.718 3.963 1.00 95.12 74 ILE A O 1
ATOM 579 N N . THR A 1 75 ? -1.849 -0.340 1.770 1.00 94.88 75 THR A N 1
ATOM 580 C CA . THR A 1 75 ? -1.526 -1.734 1.446 1.00 94.88 75 THR A CA 1
ATOM 581 C C . THR A 1 75 ? -0.013 -1.915 1.466 1.00 94.88 75 THR A C 1
ATOM 583 O O . THR A 1 75 ? 0.720 -1.127 0.868 1.00 94.88 75 THR A O 1
ATOM 586 N N . GLY A 1 76 ? 0.458 -2.936 2.179 1.00 93.00 76 GLY A N 1
ATOM 587 C CA . GLY A 1 76 ? 1.869 -3.298 2.224 1.00 93.00 76 GLY A CA 1
ATOM 588 C C . GLY A 1 76 ? 2.343 -3.907 0.908 1.00 93.00 76 GLY A C 1
ATOM 589 O O . GLY A 1 76 ? 1.548 -4.387 0.097 1.00 93.00 76 GLY A O 1
ATOM 590 N N . ILE A 1 77 ? 3.661 -3.942 0.707 1.00 90.44 77 ILE A N 1
ATOM 591 C CA . ILE A 1 77 ? 4.244 -4.518 -0.510 1.00 90.44 77 ILE A CA 1
ATOM 592 C C . ILE A 1 77 ? 3.868 -5.994 -0.692 1.00 90.44 77 ILE A C 1
ATOM 594 O O . ILE A 1 77 ? 3.532 -6.412 -1.799 1.00 90.44 77 ILE A O 1
ATOM 598 N N . ASP A 1 78 ? 3.839 -6.766 0.393 1.00 89.19 78 ASP A N 1
ATOM 599 C CA . ASP A 1 78 ? 3.452 -8.177 0.344 1.00 89.19 78 ASP A CA 1
ATOM 600 C C . ASP A 1 78 ? 1.955 -8.347 0.062 1.00 89.19 78 ASP A C 1
ATOM 602 O O . ASP A 1 78 ? 1.570 -9.277 -0.644 1.00 89.19 78 ASP A O 1
ATOM 606 N N . GLY A 1 79 ? 1.119 -7.401 0.503 1.00 92.25 79 GLY A N 1
ATOM 607 C CA . GLY A 1 79 ? -0.293 -7.341 0.127 1.00 92.25 79 GLY A CA 1
ATOM 608 C C . GLY A 1 79 ? -0.474 -7.107 -1.374 1.00 92.25 79 GLY A C 1
ATOM 609 O O . GLY A 1 79 ? -1.185 -7.863 -2.037 1.00 92.25 79 GLY A O 1
ATOM 610 N N . TYR A 1 80 ? 0.233 -6.129 -1.949 1.00 91.88 80 TYR A N 1
ATOM 611 C CA . TYR A 1 80 ? 0.198 -5.892 -3.397 1.00 91.88 80 TYR A CA 1
ATOM 612 C C . TYR A 1 80 ? 0.697 -7.095 -4.198 1.00 91.88 80 TYR A C 1
ATOM 614 O O . TYR A 1 80 ? 0.086 -7.457 -5.205 1.00 91.88 80 TYR A O 1
ATOM 622 N N . ARG A 1 81 ? 1.770 -7.748 -3.741 1.00 90.25 81 ARG A N 1
ATOM 623 C CA . ARG A 1 81 ? 2.294 -8.967 -4.371 1.00 90.25 81 ARG A CA 1
ATOM 624 C C . ARG A 1 81 ? 1.287 -10.106 -4.311 1.00 90.25 81 ARG A C 1
ATOM 626 O O . ARG A 1 81 ? 1.059 -10.747 -5.330 1.00 90.25 81 ARG A O 1
ATOM 633 N N . LEU A 1 82 ? 0.651 -10.332 -3.163 1.00 91.19 82 LEU A N 1
ATOM 634 C CA . LEU A 1 82 ? -0.363 -11.372 -3.009 1.00 91.19 82 LEU A CA 1
ATOM 635 C C . LEU A 1 82 ? -1.563 -11.126 -3.929 1.00 91.19 82 LEU A C 1
ATOM 637 O O . LEU A 1 82 ? -2.001 -12.042 -4.624 1.00 91.19 82 LEU A O 1
ATOM 641 N N . VAL A 1 83 ? -2.058 -9.886 -3.986 1.00 92.00 83 VAL A N 1
ATOM 642 C CA . VAL A 1 83 ? -3.140 -9.496 -4.904 1.00 92.00 83 VAL A CA 1
ATOM 643 C C . VAL A 1 83 ? -2.721 -9.732 -6.354 1.00 92.00 83 VAL A C 1
ATOM 645 O O . VAL A 1 83 ? -3.475 -10.344 -7.106 1.00 92.00 83 VAL A O 1
ATOM 648 N N . ALA A 1 84 ? -1.512 -9.319 -6.742 1.00 91.94 84 ALA A N 1
ATOM 649 C CA . ALA A 1 84 ? -1.000 -9.530 -8.091 1.00 91.94 84 ALA A CA 1
ATOM 650 C C . ALA A 1 84 ? -0.893 -11.026 -8.436 1.00 91.94 84 ALA A C 1
ATOM 652 O O . ALA A 1 84 ? -1.357 -11.439 -9.499 1.00 91.94 84 ALA A O 1
ATOM 653 N 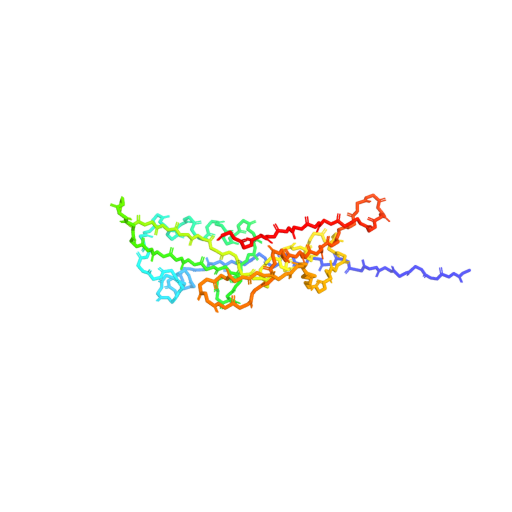N . VAL A 1 85 ? -0.352 -11.848 -7.533 1.00 90.62 85 VAL A N 1
ATOM 654 C CA . VAL A 1 85 ? -0.230 -13.305 -7.708 1.00 90.62 85 VAL A CA 1
ATOM 655 C C . VAL A 1 85 ? -1.602 -13.958 -7.872 1.00 90.62 85 VAL A C 1
ATOM 657 O O . VAL A 1 85 ? -1.778 -14.765 -8.783 1.00 90.62 85 VAL A O 1
ATOM 660 N N . ARG A 1 86 ? -2.601 -13.562 -7.073 1.00 92.19 86 ARG A N 1
ATOM 661 C CA . ARG A 1 86 ? -3.978 -14.084 -7.164 1.00 92.19 86 ARG A CA 1
ATOM 662 C C . ARG A 1 86 ? -4.649 -13.818 -8.510 1.00 92.19 86 ARG A C 1
ATOM 664 O O . ARG A 1 86 ? -5.554 -14.555 -8.879 1.00 92.19 86 ARG A O 1
ATOM 671 N N . THR A 1 87 ? -4.211 -12.807 -9.263 1.00 92.19 87 THR A N 1
ATOM 672 C CA . THR A 1 87 ? -4.738 -12.586 -10.620 1.00 92.19 87 THR A CA 1
ATOM 673 C C . THR A 1 87 ? -4.307 -13.666 -11.615 1.00 92.19 87 THR A C 1
ATOM 675 O O . THR A 1 87 ? -4.888 -13.749 -12.692 1.00 92.19 87 THR A O 1
ATOM 678 N N . GLY A 1 88 ? -3.255 -14.438 -11.316 1.00 93.44 88 GLY A N 1
ATOM 679 C CA . GLY A 1 88 ? -2.621 -15.356 -12.268 1.00 93.44 88 GLY A CA 1
ATOM 680 C C . GLY A 1 88 ? -1.880 -14.655 -13.415 1.00 93.44 88 GLY A C 1
ATOM 681 O O . GLY A 1 88 ? -1.328 -15.319 -14.287 1.00 93.44 88 GLY A O 1
ATOM 682 N N . LEU A 1 89 ? -1.850 -13.317 -13.428 1.00 95.44 89 LEU A N 1
ATOM 683 C CA . LEU A 1 89 ? -1.243 -12.520 -14.495 1.00 95.44 89 LEU A CA 1
ATOM 684 C C . LEU A 1 89 ? 0.093 -11.894 -14.086 1.00 95.44 89 LEU A C 1
ATOM 686 O O . LEU A 1 89 ? 0.747 -11.299 -14.938 1.00 95.44 89 LEU A O 1
ATOM 690 N N . TYR A 1 90 ? 0.503 -11.981 -12.819 1.00 95.44 90 TYR A N 1
ATOM 691 C CA . TYR A 1 90 ? 1.784 -11.434 -12.369 1.00 95.44 90 TYR A CA 1
ATOM 692 C C . TYR A 1 90 ? 2.961 -12.186 -13.004 1.00 95.44 90 TYR A C 1
ATOM 694 O O . TYR A 1 90 ? 3.053 -13.405 -12.892 1.00 95.44 90 TYR A O 1
ATOM 702 N N . ALA A 1 91 ? 3.873 -11.458 -13.651 1.00 95.69 91 ALA A N 1
ATOM 703 C CA . ALA A 1 91 ? 4.993 -12.025 -14.408 1.00 95.69 91 ALA A CA 1
ATOM 704 C C . ALA A 1 91 ? 6.366 -11.511 -13.930 1.00 95.69 91 ALA A C 1
ATOM 706 O O . ALA A 1 91 ? 7.316 -11.410 -14.716 1.00 95.69 91 ALA A O 1
ATOM 707 N N . GLY A 1 92 ? 6.467 -11.180 -12.640 1.00 93.69 92 GLY A N 1
ATOM 708 C CA . GLY A 1 92 ? 7.689 -10.706 -11.990 1.00 93.69 92 GLY A CA 1
ATOM 709 C C . GLY A 1 92 ? 7.896 -9.194 -12.079 1.00 93.69 92 GLY A C 1
ATOM 710 O O . GLY A 1 92 ? 7.088 -8.463 -12.652 1.00 93.69 92 GLY A O 1
ATOM 711 N N . ASN A 1 93 ? 9.001 -8.732 -11.505 1.00 94.94 93 ASN A N 1
ATOM 712 C CA . ASN A 1 93 ? 9.425 -7.338 -11.489 1.00 94.94 93 ASN A CA 1
ATOM 713 C C . ASN A 1 93 ? 10.947 -7.264 -11.623 1.00 94.94 93 ASN A C 1
ATOM 715 O O . ASN A 1 93 ? 11.641 -8.202 -11.227 1.00 94.94 93 ASN A O 1
ATOM 719 N N . ASP A 1 94 ? 11.441 -6.138 -12.117 1.00 95.81 94 ASP A N 1
ATOM 720 C CA . ASP A 1 94 ? 12.874 -5.864 -12.165 1.00 95.81 94 ASP A CA 1
ATOM 721 C C . ASP A 1 94 ? 13.336 -5.140 -10.895 1.00 95.81 94 ASP A C 1
ATOM 723 O O . ASP A 1 94 ? 12.527 -4.662 -10.085 1.00 95.81 94 ASP A O 1
ATOM 727 N N . ALA A 1 95 ? 14.655 -5.100 -10.709 1.00 95.38 95 ALA A N 1
ATOM 728 C CA . ALA A 1 95 ? 15.279 -4.246 -9.709 1.00 95.38 95 ALA A CA 1
ATOM 729 C C . ALA A 1 95 ? 15.081 -2.760 -10.074 1.00 95.38 95 ALA A C 1
ATOM 731 O O . ALA A 1 95 ? 14.871 -2.442 -11.245 1.00 95.38 95 ALA A O 1
ATOM 732 N N . PRO A 1 96 ? 15.149 -1.840 -9.097 1.00 95.75 96 PRO A N 1
ATOM 733 C CA . PRO A 1 96 ? 15.096 -0.416 -9.388 1.00 95.75 96 PRO A CA 1
ATOM 734 C C . PRO A 1 96 ? 16.257 0.034 -10.279 1.00 95.75 96 PRO A C 1
ATOM 736 O O . PRO A 1 96 ? 17.413 -0.306 -10.026 1.00 95.75 96 PRO A O 1
ATOM 739 N N . GLU A 1 97 ? 15.939 0.850 -11.276 1.00 97.25 97 GLU A N 1
ATOM 740 C CA . GLU A 1 97 ? 16.901 1.540 -12.130 1.00 97.25 97 GLU A CA 1
ATOM 741 C C . GLU A 1 97 ? 16.989 3.010 -11.721 1.00 97.25 97 GLU A C 1
ATOM 743 O O . GLU A 1 97 ? 15.968 3.666 -11.497 1.00 97.25 97 GLU A O 1
ATOM 748 N N . PHE A 1 98 ? 18.208 3.538 -11.636 1.00 96.75 98 PHE A N 1
ATOM 749 C CA . PHE A 1 98 ? 18.472 4.909 -11.206 1.00 96.75 98 PHE A CA 1
ATOM 750 C C . PHE A 1 98 ? 19.170 5.695 -12.313 1.00 96.75 98 PHE A C 1
ATOM 752 O O . PHE A 1 98 ? 20.124 5.206 -12.917 1.00 96.75 98 PHE A O 1
ATOM 759 N N . GLU A 1 99 ? 18.721 6.925 -12.547 1.00 96.25 99 GLU A N 1
ATOM 760 C CA . GLU A 1 99 ? 19.239 7.801 -13.598 1.00 96.25 99 GLU A CA 1
ATOM 761 C C . GLU A 1 99 ? 19.661 9.158 -13.021 1.00 96.25 99 GLU A C 1
ATOM 763 O O . GLU A 1 99 ? 18.963 9.751 -12.193 1.00 96.25 99 GLU A O 1
ATOM 768 N N . GLY A 1 100 ? 20.813 9.656 -13.482 1.00 94.81 100 GLY A N 1
ATOM 769 C CA . GLY A 1 100 ? 21.371 10.947 -13.076 1.00 94.81 100 GLY A CA 1
ATOM 770 C C . GLY A 1 100 ? 21.837 11.004 -11.617 1.00 94.81 100 GLY A C 1
ATOM 771 O O . GLY A 1 100 ? 21.720 10.041 -10.859 1.00 94.81 100 GLY A O 1
ATOM 772 N N . ARG A 1 101 ? 22.392 12.156 -11.223 1.00 95.06 101 ARG A N 1
ATOM 773 C CA . ARG A 1 101 ? 22.714 12.501 -9.830 1.00 95.06 101 ARG A CA 1
ATOM 774 C C . ARG A 1 101 ? 22.461 13.987 -9.582 1.00 95.06 101 ARG A C 1
ATOM 776 O O . ARG A 1 101 ? 22.817 14.807 -10.425 1.00 95.06 101 ARG A O 1
ATOM 783 N N . MET A 1 102 ? 21.897 14.322 -8.428 1.00 94.19 102 MET A N 1
ATOM 784 C CA . MET A 1 102 ? 21.681 15.692 -7.960 1.00 94.19 102 MET A CA 1
ATOM 785 C C . MET A 1 102 ? 21.836 15.792 -6.438 1.00 94.19 102 MET A C 1
ATOM 787 O O . MET A 1 102 ? 21.891 14.778 -5.744 1.00 94.19 102 MET A O 1
ATOM 791 N N . LYS A 1 103 ? 21.880 17.021 -5.913 1.00 94.94 103 LYS A N 1
ATOM 792 C CA . LYS A 1 103 ? 21.84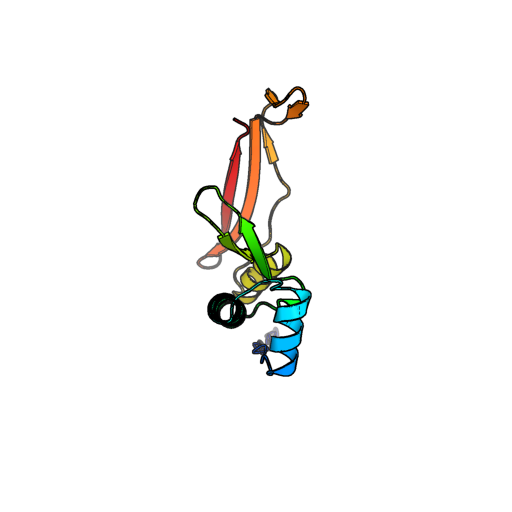1 17.284 -4.471 1.00 94.94 103 LYS A CA 1
ATOM 793 C C . LYS A 1 103 ? 20.406 17.542 -4.026 1.00 94.94 103 LYS A C 1
ATOM 795 O O . LYS A 1 103 ? 19.810 18.525 -4.452 1.00 94.94 103 LYS A O 1
ATOM 800 N N . TYR A 1 104 ? 19.900 16.717 -3.118 1.00 90.31 104 TYR A N 1
ATOM 801 C CA . TYR A 1 104 ? 18.625 16.929 -2.436 1.00 90.31 104 TYR A CA 1
ATOM 802 C C . TYR A 1 104 ? 18.869 16.962 -0.929 1.00 90.31 104 TYR A C 1
ATOM 804 O O . TYR A 1 104 ? 19.464 16.038 -0.374 1.00 90.31 104 TYR A O 1
ATOM 812 N N . ALA A 1 105 ? 18.480 18.058 -0.272 1.00 90.88 105 ALA A N 1
ATOM 813 C CA . ALA A 1 105 ? 18.749 18.289 1.153 1.00 90.88 105 ALA A CA 1
ATOM 814 C C . ALA A 1 105 ? 20.229 18.049 1.559 1.00 90.88 105 ALA A C 1
ATOM 816 O O . ALA A 1 105 ? 20.521 17.543 2.639 1.00 90.88 105 ALA A O 1
ATOM 817 N N . GLY A 1 106 ? 21.175 18.388 0.672 1.00 91.62 106 GLY A N 1
ATOM 818 C CA . GLY A 1 106 ? 22.619 18.208 0.889 1.00 91.62 106 GLY A CA 1
ATOM 819 C C . GLY A 1 106 ? 23.165 16.799 0.608 1.00 91.62 106 GLY A C 1
ATOM 820 O O . GLY A 1 106 ? 24.383 16.610 0.627 1.00 91.62 106 GLY A O 1
ATOM 821 N N . VAL A 1 107 ? 22.308 15.828 0.284 1.00 93.38 107 VAL A N 1
ATOM 822 C CA . VAL A 1 107 ? 22.680 14.435 -0.011 1.00 93.38 107 VAL A CA 1
ATOM 823 C C . VAL A 1 107 ? 22.695 14.200 -1.523 1.00 93.38 107 VAL A C 1
ATOM 825 O O . VAL A 1 107 ? 21.842 14.724 -2.238 1.00 93.38 107 VAL A O 1
ATOM 828 N N . ASP A 1 108 ? 23.669 13.428 -2.020 1.00 94.94 108 ASP A N 1
ATOM 829 C CA . ASP A 1 108 ? 23.656 12.969 -3.415 1.00 94.94 108 ASP A CA 1
ATOM 830 C C . ASP A 1 108 ? 22.577 11.905 -3.605 1.00 94.94 108 ASP A C 1
ATOM 832 O O . ASP A 1 108 ? 22.633 10.829 -3.006 1.00 94.94 108 ASP A O 1
ATOM 836 N N . VAL A 1 109 ? 21.613 12.207 -4.464 1.00 94.69 109 VAL A N 1
ATOM 837 C CA . VAL A 1 109 ? 20.492 11.333 -4.816 1.00 94.69 109 VAL A CA 1
ATOM 838 C C . VAL A 1 109 ? 20.413 11.186 -6.336 1.00 94.69 109 VAL A C 1
ATOM 840 O O . VAL A 1 109 ? 20.929 12.042 -7.062 1.00 94.69 109 VAL A O 1
ATOM 843 N N . PRO A 1 110 ? 19.808 10.111 -6.863 1.00 95.94 110 PRO A N 1
ATOM 844 C CA . PRO A 1 110 ? 19.499 10.045 -8.284 1.00 95.94 110 PRO A CA 1
ATOM 845 C C . PRO A 1 110 ? 18.461 11.106 -8.666 1.00 95.94 110 PRO A C 1
ATOM 847 O O . PRO A 1 110 ? 17.668 11.538 -7.838 1.00 95.94 110 PRO A O 1
ATOM 850 N N . VAL A 1 111 ? 18.458 11.520 -9.932 1.00 95.88 111 VAL A N 1
ATOM 851 C CA . VAL A 1 111 ? 17.424 12.434 -10.453 1.00 95.88 111 VAL A CA 1
ATOM 852 C C . VAL A 1 111 ? 16.099 11.687 -10.601 1.00 95.88 111 VAL A C 1
ATOM 854 O O . VAL A 1 111 ? 15.028 12.243 -10.370 1.00 95.88 111 VAL A O 1
ATOM 857 N N . LYS A 1 112 ? 16.173 10.404 -10.966 1.00 96.00 112 LYS A N 1
ATOM 858 C CA . LYS A 1 112 ? 15.018 9.552 -11.239 1.00 96.00 112 LYS A CA 1
ATOM 859 C C . LYS A 1 112 ? 15.274 8.126 -10.764 1.00 96.00 112 LYS A C 1
ATOM 861 O O . LYS A 1 112 ? 16.368 7.593 -10.946 1.00 96.00 112 LYS A O 1
ATOM 866 N N . ALA A 1 113 ? 14.245 7.494 -10.214 1.00 97.06 113 ALA A N 1
ATOM 867 C CA . ALA A 1 113 ? 14.209 6.064 -9.926 1.00 97.06 113 ALA A CA 1
ATOM 868 C C . ALA A 1 113 ? 13.024 5.438 -10.655 1.00 97.06 113 ALA A C 1
ATOM 870 O O . ALA A 1 113 ? 11.921 5.980 -10.618 1.00 97.06 113 ALA A O 1
ATOM 871 N N . SER A 1 114 ? 13.246 4.301 -11.309 1.00 97.25 114 SER A N 1
ATOM 872 C CA . SER A 1 114 ? 12.221 3.573 -12.058 1.00 97.25 114 SER A CA 1
ATOM 873 C C . SER A 1 114 ? 12.158 2.119 -11.624 1.00 97.25 114 SER A C 1
ATOM 875 O O . SER A 1 114 ? 13.180 1.517 -11.311 1.00 97.25 114 SER A O 1
ATOM 877 N N . VAL A 1 115 ? 10.960 1.542 -11.622 1.00 96.38 115 VAL A N 1
ATOM 878 C CA . VAL A 1 115 ? 10.748 0.107 -11.394 1.00 96.38 115 VAL A CA 1
ATOM 879 C C . VAL A 1 115 ? 9.776 -0.409 -12.443 1.00 96.38 115 VAL A C 1
ATOM 881 O O . VAL A 1 115 ? 8.755 0.227 -12.715 1.00 96.38 115 VAL A O 1
ATOM 884 N N . THR A 1 116 ? 10.078 -1.581 -12.998 1.00 97.00 116 THR A N 1
ATOM 885 C CA . THR A 1 116 ? 9.227 -2.261 -13.978 1.00 97.00 116 THR A CA 1
ATOM 886 C C . THR A 1 116 ? 8.588 -3.496 -13.359 1.00 97.00 116 THR A C 1
ATOM 888 O O . THR A 1 116 ? 9.267 -4.358 -12.801 1.00 97.00 116 THR A O 1
ATOM 891 N N . VAL A 1 117 ? 7.267 -3.597 -13.481 1.00 95.50 1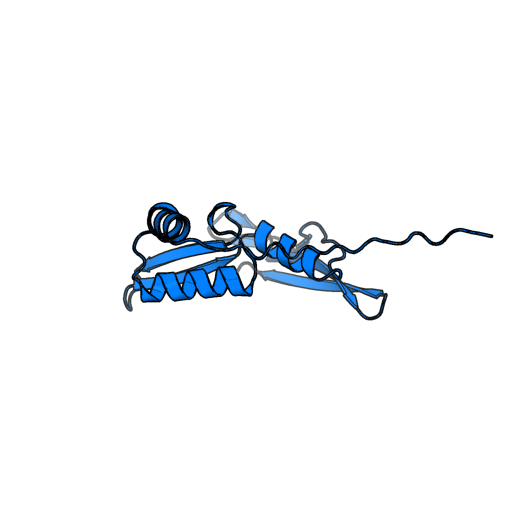17 VAL A N 1
ATOM 892 C CA . VAL A 1 117 ? 6.482 -4.789 -13.146 1.00 95.50 117 VAL A CA 1
ATOM 893 C C . VAL A 1 117 ? 5.925 -5.383 -14.430 1.00 95.50 117 VAL A C 1
ATOM 895 O O . VAL A 1 117 ? 5.506 -4.657 -15.327 1.00 95.50 117 VAL A O 1
ATOM 898 N N . TYR A 1 118 ? 5.887 -6.705 -14.527 1.00 96.50 118 TYR A N 1
ATOM 899 C CA . TYR A 1 118 ? 5.384 -7.392 -15.706 1.00 96.50 118 TYR A CA 1
ATOM 900 C C . TYR A 1 118 ? 4.050 -8.065 -15.431 1.00 96.50 118 TYR A C 1
ATOM 902 O O . TYR A 1 118 ? 3.836 -8.682 -14.384 1.00 96.50 118 TYR A O 1
ATOM 910 N N . ARG A 1 119 ? 3.170 -8.005 -16.429 1.00 96.25 119 ARG A N 1
ATOM 911 C CA . ARG A 1 119 ? 1.870 -8.673 -16.420 1.00 96.25 119 ARG A CA 1
ATOM 912 C C . ARG A 1 119 ? 1.661 -9.450 -17.717 1.00 96.25 119 ARG A C 1
ATOM 914 O O . ARG A 1 119 ? 2.039 -8.974 -18.785 1.00 96.25 119 ARG A O 1
ATOM 921 N N . ILE A 1 120 ? 1.030 -10.618 -17.641 1.00 96.94 120 ILE A N 1
ATOM 922 C CA . ILE A 1 120 ? 0.561 -11.351 -18.818 1.00 96.94 120 ILE A CA 1
ATOM 923 C C . ILE A 1 120 ? -0.685 -10.665 -19.392 1.00 96.94 120 ILE A C 1
ATOM 925 O O . ILE A 1 120 ? -1.693 -10.497 -18.704 1.00 96.94 120 ILE A O 1
ATOM 929 N N . VAL A 1 121 ? -0.621 -10.280 -20.666 1.00 95.25 121 VAL A N 1
ATOM 930 C CA . VAL A 1 121 ? -1.730 -9.719 -21.448 1.00 95.25 121 VAL A CA 1
ATOM 931 C C . VAL A 1 121 ? -1.810 -10.488 -22.761 1.00 95.25 121 VAL A C 1
ATOM 933 O O . VAL A 1 121 ? -0.856 -10.478 -23.535 1.00 95.25 121 VAL A O 1
ATOM 936 N N . GLY A 1 122 ? -2.919 -11.194 -23.006 1.00 91.25 122 GLY A N 1
ATOM 937 C CA . GLY A 1 122 ? -3.111 -11.957 -24.248 1.00 91.25 122 GLY A CA 1
ATOM 938 C C . GLY A 1 122 ? -1.954 -12.917 -24.554 1.00 91.25 122 GLY A C 1
ATOM 939 O O . GLY A 1 122 ? -1.439 -12.927 -25.667 1.00 91.25 122 GLY A O 1
ATOM 940 N N . ASN A 1 123 ? -1.502 -13.673 -23.547 1.00 93.38 123 ASN A N 1
ATOM 941 C CA . ASN A 1 123 ? -0.377 -14.614 -23.635 1.00 93.38 123 ASN A CA 1
ATOM 942 C C . ASN A 1 123 ? 1.023 -13.993 -23.827 1.00 93.38 123 ASN A C 1
ATOM 944 O O . ASN A 1 123 ? 1.986 -14.716 -24.079 1.00 93.38 123 ASN A O 1
ATOM 948 N N . ARG A 1 124 ? 1.166 -12.670 -23.690 1.00 96.38 124 ARG A N 1
ATOM 949 C CA . ARG A 1 124 ? 2.454 -11.965 -23.772 1.00 96.38 124 ARG A CA 1
ATOM 950 C C . ARG A 1 124 ? 2.811 -11.341 -22.431 1.00 96.38 124 ARG A C 1
ATOM 952 O O . ARG A 1 124 ? 1.953 -10.769 -21.766 1.00 96.38 124 ARG A O 1
ATOM 959 N N . ARG A 1 125 ? 4.086 -11.415 -22.049 1.00 96.75 125 ARG A N 1
ATOM 960 C CA . ARG A 1 125 ? 4.630 -10.684 -20.897 1.00 96.75 125 ARG A CA 1
ATOM 961 C C . ARG A 1 125 ? 4.833 -9.220 -21.294 1.00 96.75 125 ARG A C 1
ATOM 963 O O . ARG A 1 125 ? 5.666 -8.936 -22.149 1.00 96.75 125 ARG A O 1
ATOM 970 N N . CYS A 1 126 ? 4.074 -8.315 -20.684 1.00 97.31 126 CYS A N 1
ATOM 971 C CA . CYS A 1 126 ? 4.090 -6.881 -20.979 1.00 97.31 126 CYS A CA 1
ATOM 972 C C . CYS A 1 126 ? 4.654 -6.080 -19.790 1.00 97.31 126 CYS A C 1
ATOM 974 O O . CYS A 1 126 ? 4.234 -6.345 -18.658 1.00 97.31 126 CYS A O 1
ATOM 976 N N . PRO A 1 127 ? 5.580 -5.126 -20.018 1.00 97.62 127 PRO A N 1
ATOM 977 C CA . PRO A 1 127 ? 6.151 -4.285 -18.968 1.00 97.62 127 PRO A CA 1
ATOM 978 C C . PRO A 1 127 ? 5.239 -3.104 -18.609 1.00 97.62 127 PRO A C 1
ATOM 980 O O . PRO A 1 127 ? 4.610 -2.499 -19.476 1.00 97.62 127 PRO A O 1
ATOM 983 N N . PHE A 1 128 ? 5.225 -2.753 -17.328 1.00 95.94 128 PHE A N 1
ATOM 984 C CA . PHE A 1 128 ? 4.596 -1.561 -16.770 1.00 95.94 128 PHE A CA 1
ATOM 985 C C . PHE A 1 128 ? 5.619 -0.869 -15.868 1.00 95.94 128 PHE A C 1
ATOM 987 O O . PHE A 1 128 ? 5.966 -1.392 -14.808 1.00 95.94 128 PHE A O 1
ATOM 994 N N . THR A 1 129 ? 6.116 0.288 -16.301 1.00 97.12 129 THR A N 1
ATOM 995 C CA . THR A 1 129 ? 7.168 1.033 -15.602 1.00 97.12 129 THR A CA 1
ATOM 996 C C . THR A 1 129 ? 6.581 2.253 -14.910 1.00 97.12 129 THR A C 1
ATOM 998 O O . THR A 1 129 ? 5.853 3.031 -15.525 1.00 97.12 129 THR A O 1
ATOM 1001 N N . ALA A 1 130 ? 6.920 2.424 -13.637 1.00 96.00 130 ALA A N 1
ATOM 1002 C CA . ALA A 1 130 ? 6.655 3.643 -12.886 1.00 96.00 130 ALA A CA 1
ATOM 1003 C C . ALA A 1 130 ? 7.982 4.320 -12.540 1.00 96.00 130 ALA A C 1
ATOM 1005 O O . ALA A 1 130 ? 8.949 3.639 -12.191 1.00 96.00 130 ALA A O 1
ATOM 1006 N N . SER A 1 131 ? 8.009 5.650 -12.615 1.00 96.06 131 SER A N 1
ATOM 1007 C CA . SER A 1 131 ? 9.179 6.459 -12.283 1.00 96.06 131 SER A CA 1
ATOM 1008 C C . SER A 1 131 ? 8.816 7.541 -11.277 1.00 96.06 131 SER A C 1
ATOM 1010 O O . SER A 1 131 ? 7.751 8.149 -11.372 1.00 96.06 131 SER A O 1
ATOM 1012 N N . VAL A 1 132 ? 9.721 7.787 -10.338 1.00 95.88 132 VAL A N 1
ATOM 1013 C CA . VAL A 1 132 ? 9.675 8.909 -9.400 1.00 95.88 132 VAL A CA 1
ATOM 1014 C C . VAL A 1 132 ? 10.911 9.772 -9.598 1.00 95.88 132 VAL A C 1
ATOM 1016 O O . VAL A 1 132 ? 11.967 9.269 -9.991 1.00 95.88 132 VAL A O 1
ATOM 1019 N N . TYR A 1 133 ? 10.759 11.062 -9.342 1.00 94.25 133 TYR A N 1
ATOM 1020 C CA . TYR A 1 133 ? 11.804 12.062 -9.497 1.00 94.25 133 TYR A CA 1
ATOM 1021 C C . TYR A 1 133 ? 12.053 12.721 -8.148 1.00 94.25 133 TYR A C 1
ATOM 1023 O O . TYR A 1 133 ? 11.121 12.856 -7.358 1.00 94.25 133 TYR A O 1
ATOM 1031 N N . TRP A 1 134 ? 13.305 13.090 -7.897 1.00 87.50 134 TRP A N 1
ATOM 1032 C CA . TRP A 1 134 ? 13.640 13.985 -6.798 1.00 87.50 134 TRP A CA 1
ATOM 1033 C C . TRP A 1 134 ? 13.532 15.419 -7.317 1.00 87.50 134 TRP A C 1
ATOM 1035 O O . TRP A 1 134 ? 14.167 15.755 -8.317 1.00 87.50 134 TRP A O 1
ATOM 1045 N N . ASP A 1 135 ? 12.705 16.225 -6.661 1.00 77.12 135 ASP A N 1
ATOM 1046 C CA . ASP A 1 135 ? 12.423 17.631 -6.964 1.00 77.12 135 ASP A CA 1
ATOM 1047 C C . ASP A 1 135 ? 12.906 18.584 -5.863 1.00 77.12 135 ASP A C 1
ATOM 1049 O O . ASP A 1 135 ? 12.795 18.236 -4.667 1.00 77.12 135 ASP A O 1
#

Foldseek 3Di:
DDDDDPPPPPPPLVQPDQDPVNLVVCDVPFVDPDDPVRSVVLVVVCRVLVHDVVVVQWGWDWDADPVGIDIDIDGDPVSVVVSQVVVVFWDDKDDKDFADWDADPNDIDGQKIKIWTWTQDPNDTDIDMDMDGDD

Sequence (135 aa):
MTTAIAINGNHNTDIITFDDEKIGLIKRTIAKGATDDELALFMHQAQKTGLDPLARQIYFQKYNTKNGPQIAIITGIDGYRLVAVRTGLYAGNDAPEFEGRMKYAGVDVPVKASVTVYRIVGNRRCPFTASVYWD

Secondary structure (DSSP, 8-state):
-------------------HHHHHHHHHHTSTT--HHHHHHHHHHHHHHT--TTTTSEEEEEEEETTEEEEEEEE-HHHHHHHHHHTT-EEEEPPPEEE--EEETTEEE-SEEEEEEEEEETTEEEEEEEEEE--

Radius of gyration: 20.31 Å; chains: 1; bounding box: 41×61×46 Å

pLDDT: mean 87.53, std 16.42, range [32.25, 97.62]